Protein 6X1X (pdb70)

InterPro domains:
  IPR001478 PDZ domain [PF00595] (108-167)
  IPR001478 PDZ domain [PS50106] (99-166)
  IPR001478 PDZ domain [SM00228] (107-181)
  IPR017379 PDZ domain-containing protein GIPC1/2/3 [PTHR12259] (14-293)
  IPR036034 PDZ superfamily [G3DSA:2.30.42.10] (92-186)
  IPR036034 PDZ superfamily [SSF50156] (71-183)
  IPR055349 GIPC, GH2 [PF25082] (206-293)
  IPR055349 GIPC, GH2 [cd21180] (228-289)
  IPR056814 GIPC1-3, GH1 domain [PF25083] (25-91)

Secondary structure (DSSP, 8-state):
--EEEEEEE--SS---EEEE--SSS--EEEEE-SSSTTTT-TT--TT-EEEEETTEE-TT--HHHHHHHHHHSPTT-EEEEEEE---------

Radius of gyration: 12.9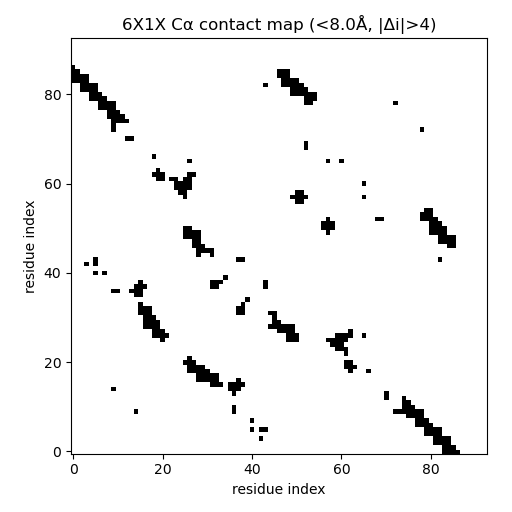3 Å; Cα contacts (8 Å, |Δi|>4): 213; chains: 1; bounding box: 28×26×44 Å

Structure (mmCIF, N/CA/C/O backbone):
data_6X1X
#
_entry.id   6X1X
#
_cell.length_a   29.709
_cell.length_b   35.301
_cell.length_c   82.773
_cell.angle_alpha   90.000
_cell.angle_beta   90.000
_cell.angle_gamma   90.000
#
_symmetry.space_group_name_H-M   'P 21 21 21'
#
loop_
_entity.id
_entity.type
_entity.pdbx_description
1 polymer 'mbGIPC protein'
2 non-polymer GLYCEROL
3 water water
#
loop_
_atom_site.group_PDB
_atom_site.id
_atom_site.type_symbol
_atom_site.label_atom_id
_atom_site.label_alt_id
_atom_site.label_comp_id
_atom_site.label_asym_id
_atom_site.label_entity_id
_atom_site.label_seq_id
_atom_site.pdbx_PDB_ins_code
_atom_site.Cartn_x
_atom_site.Cartn_y
_atom_site.Cartn_z
_atom_site.occupancy
_atom_site.B_iso_or_equiv
_atom_site.auth_seq_id
_atom_site.auth_comp_id
_atom_site.auth_asym_id
_atom_site.auth_atom_id
_atom_site.pdbx_PDB_model_num
ATOM 1 N N . GLY A 1 4 ? 12.495 -4.224 44.161 1.00 32.43 95 GLY A N 1
ATOM 2 C CA . GLY A 1 4 ? 11.709 -3.031 43.906 1.00 25.96 95 GLY A CA 1
ATOM 3 C C . GLY A 1 4 ? 10.379 -3.323 43.237 1.00 22.91 95 GLY A C 1
ATOM 4 O O . GLY A 1 4 ? 10.203 -4.378 42.629 1.00 25.87 95 GLY A O 1
ATOM 5 N N . THR A 1 5 ? 9.443 -2.381 43.348 1.00 22.06 96 THR A N 1
ATOM 6 C CA . THR A 1 5 ? 8.108 -2.556 42.786 1.00 26.49 96 THR A CA 1
ATOM 7 C C . THR A 1 5 ? 8.153 -2.423 41.269 1.00 19.48 96 THR A C 1
ATOM 8 O O . THR A 1 5 ? 8.580 -1.390 40.744 1.00 15.88 96 THR A O 1
ATOM 12 N N . GLU A 1 6 ? 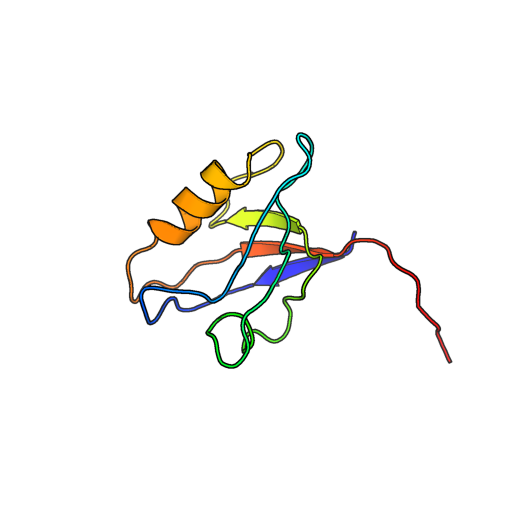7.675 -3.453 40.576 1.00 18.33 97 GLU A N 1
ATOM 13 C CA . GLU A 1 6 ? 7.716 -3.546 39.124 1.00 18.82 97 GLU A CA 1
ATOM 14 C C . GLU A 1 6 ? 6.390 -3.073 38.536 1.00 17.30 97 GLU A C 1
ATOM 15 O O . GLU A 1 6 ? 5.319 -3.402 39.056 1.00 24.44 97 GLU A O 1
ATOM 21 N N . LYS A 1 7 ? 6.467 -2.297 37.451 1.00 17.24 98 LYS A N 1
ATOM 22 C CA . LYS A 1 7 ? 5.314 -1.624 36.865 1.00 18.41 98 LYS A CA 1
ATOM 23 C C . LYS A 1 7 ? 5.354 -1.748 35.350 1.00 15.27 98 LYS A C 1
ATOM 24 O O . LYS A 1 7 ? 6.410 -1.571 34.736 1.00 14.81 98 LYS A O 1
ATOM 30 N N . THR A 1 8 ? 4.193 -2.004 34.751 1.00 18.16 99 THR A N 1
ATOM 31 C CA . THR A 1 8 ? 4.056 -2.058 33.301 1.00 19.25 99 THR A CA 1
ATOM 32 C C . THR A 1 8 ? 3.518 -0.725 32.801 1.00 15.46 99 THR A C 1
ATOM 33 O O . THR A 1 8 ? 2.455 -0.268 33.240 1.00 21.13 99 THR A O 1
ATOM 37 N N . VAL A 1 9 ? 4.241 -0.119 31.871 1.00 15.23 100 VAL A N 1
ATOM 38 C CA . VAL A 1 9 ? 3.893 1.168 31.290 1.00 15.34 100 VAL A CA 1
ATOM 39 C C . VAL A 1 9 ? 3.589 0.906 29.819 1.00 16.08 100 VAL A C 1
ATOM 40 O O . VAL A 1 9 ? 4.418 0.328 29.109 1.00 15.91 100 VAL A O 1
ATOM 44 N N . LYS A 1 10 ? 2.396 1.284 29.362 1.00 15.62 101 LYS A N 1
ATOM 45 C CA . LYS A 1 10 ? 2.012 1.127 27.962 1.00 12.27 101 LYS A CA 1
ATOM 46 C C . LYS A 1 10 ? 1.655 2.497 27.418 1.00 9.64 101 LYS A C 1
ATOM 47 O O . LYS A 1 10 ? 0.722 3.134 27.915 1.00 12.35 101 LYS A O 1
ATOM 53 N N . VAL A 1 11 ? 2.379 2.924 26.380 1.00 10.31 102 VAL A N 1
ATOM 54 C CA . VAL A 1 11 ? 2.487 4.324 25.983 1.00 13.10 102 VAL A CA 1
ATOM 55 C C . VAL A 1 11 ? 2.349 4.403 24.474 1.00 10.16 102 VAL A C 1
ATOM 56 O O . VAL A 1 11 ? 2.873 3.552 23.752 1.00 7.78 102 VAL A O 1
ATOM 60 N N . ILE A 1 12 ? 1.683 5.440 23.988 1.00 11.57 103 ILE A N 1
ATOM 61 C CA . ILE A 1 12 ? 1.665 5.741 22.561 1.00 10.11 103 ILE A CA 1
ATOM 62 C C . ILE A 1 12 ? 2.703 6.819 22.287 1.00 7.67 103 ILE A C 1
ATOM 63 O O . ILE A 1 12 ? 2.645 7.913 22.860 1.00 7.51 103 ILE A O 1
ATOM 68 N N . LYS A 1 13 ? 3.649 6.520 21.401 1.00 7.34 104 LYS A N 1
ATOM 69 C CA . LYS A 1 13 ? 4.682 7.490 21.045 1.00 6.05 104 LYS A CA 1
ATOM 70 C C . LYS A 1 13 ? 4.116 8.357 19.930 1.00 6.39 104 LYS A C 1
ATOM 71 O O . LYS A 1 13 ? 4.331 8.098 18.745 1.00 7.84 104 LYS A O 1
ATOM 77 N N . ASP A 1 14 ? 3.382 9.407 20.308 1.00 6.08 105 ASP A N 1
ATOM 78 C CA . ASP A 1 14 ? 2.628 10.183 19.326 1.00 7.47 105 ASP A CA 1
ATOM 79 C C . ASP A 1 14 ? 3.458 11.244 18.624 1.00 6.87 105 ASP A C 1
ATOM 80 O O . ASP A 1 14 ? 2.962 11.863 17.673 1.00 10.19 105 ASP A O 1
ATOM 85 N N . GLY A 1 15 ? 4.683 11.479 19.070 1.00 6.68 106 GLY A N 1
ATOM 86 C CA . GLY A 1 15 ? 5.578 12.429 18.457 1.00 6.49 106 GLY A CA 1
ATOM 87 C C . GLY A 1 15 ? 6.997 11.962 18.678 1.00 5.92 106 GLY A C 1
ATOM 88 O O . GLY A 1 15 ? 7.241 10.916 19.280 1.00 6.42 106 GLY A O 1
ATOM 89 N N . PRO A 1 16 ? 7.968 12.741 18.201 1.00 5.58 107 PRO A N 1
ATOM 90 C CA . PRO A 1 16 ? 9.359 12.270 18.187 1.00 5.78 107 PRO A CA 1
ATOM 91 C C . PRO A 1 16 ? 10.038 12.268 19.542 1.00 5.01 107 PRO A C 1
ATOM 92 O O . PRO A 1 16 ? 11.135 11.704 19.652 1.00 6.78 107 PRO A O 1
ATOM 96 N N . ALA A 1 17 ? 9.448 12.877 20.570 1.00 5.21 108 ALA A N 1
ATOM 97 C CA . ALA A 1 17 ? 10.105 13.036 21.862 1.00 4.50 108 ALA A CA 1
ATOM 98 C C . ALA A 1 17 ? 9.181 12.575 22.980 1.00 5.14 108 ALA A C 1
ATOM 99 O O . ALA A 1 17 ? 8.025 13.011 23.063 1.00 5.80 108 ALA A O 1
ATOM 101 N N . LEU A 1 18 ? 9.698 11.731 23.860 1.00 4.69 109 LEU A N 1
ATOM 102 C CA . LEU A 1 18 ? 8.907 11.223 24.972 1.00 5.17 109 LEU A CA 1
ATOM 103 C C . LEU A 1 18 ? 8.971 12.102 26.205 1.00 4.84 109 LEU A C 1
ATOM 104 O O . LEU A 1 18 ? 8.085 11.995 27.061 1.00 5.95 109 LEU A O 1
ATOM 109 N N . GLY A 1 19 ? 9.994 12.945 26.332 1.00 5.03 110 GLY A N 1
ATOM 110 C CA . GLY A 1 19 ? 10.187 13.750 27.523 1.00 6.33 110 GLY A CA 1
ATOM 111 C C . GLY A 1 19 ? 11.078 13.138 28.582 1.00 5.04 110 GLY A C 1
ATOM 112 O O . GLY A 1 19 ? 11.143 13.675 29.696 1.00 5.91 110 GLY A O 1
ATOM 113 N N . LEU A 1 20 ? 11.780 12.053 28.282 1.00 5.04 111 LEU A N 1
ATOM 114 C CA . LEU A 1 20 ? 12.618 11.386 29.268 1.00 5.26 111 LEU A CA 1
ATOM 115 C C . LEU A 1 20 ? 14.061 11.849 29.172 1.00 4.98 111 LEU A C 1
ATOM 116 O O . LEU A 1 20 ? 14.607 11.987 28.071 1.00 6.34 111 LEU A O 1
ATOM 121 N N . THR A 1 21 ? 14.694 12.017 30.325 1.00 4.54 112 THR A N 1
ATOM 122 C CA . THR A 1 21 ? 16.148 12.061 30.424 1.00 5.54 112 THR A CA 1
ATOM 123 C C . THR A 1 21 ? 16.577 10.821 31.188 1.00 5.51 112 THR A C 1
ATOM 124 O O . THR A 1 21 ? 16.117 10.599 32.314 1.00 6.12 112 THR A O 1
ATOM 128 N N . ILE A 1 22 ? 17.432 10.017 30.584 1.00 6.18 113 ILE A N 1
ATOM 129 C CA . ILE A 1 22 ? 17.861 8.789 31.229 1.00 6.21 113 ILE A CA 1
ATOM 130 C C . ILE A 1 22 ? 19.368 8.774 31.348 1.00 5.20 113 ILE A C 1
ATOM 131 O O . ILE A 1 22 ? 20.097 9.386 30.555 1.00 6.43 113 ILE A O 1
ATOM 136 N N A SER 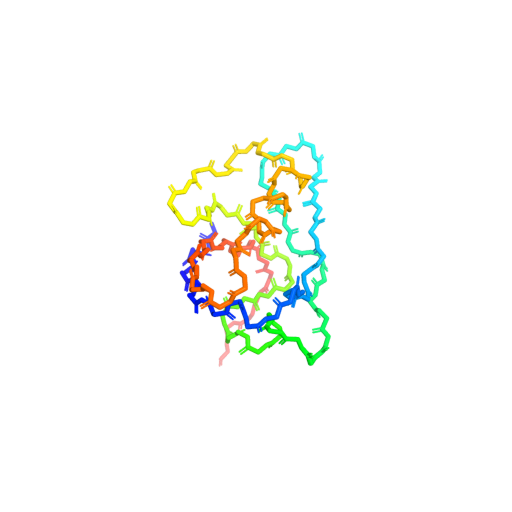A 1 23 ? 19.843 8.069 32.365 0.66 5.19 114 SER A N 1
ATOM 137 N N B SER A 1 23 ? 19.846 8.066 32.362 0.34 5.25 114 SER A N 1
ATOM 138 C CA A SER A 1 23 ? 21.266 7.925 32.596 0.66 6.35 114 SER A CA 1
ATOM 139 C CA B SER A 1 23 ? 21.270 7.933 32.606 0.34 6.26 114 SER A CA 1
ATOM 140 C C A SER A 1 23 ? 21.524 6.539 33.174 0.66 6.64 114 SER A C 1
ATOM 141 C C B SER A 1 23 ? 21.514 6.577 33.251 0.34 6.54 114 SER A C 1
ATOM 142 O O A SER A 1 23 ? 20.619 5.709 33.278 0.66 6.96 114 SER A O 1
ATOM 143 O O B SER A 1 23 ? 20.584 5.804 33.483 0.34 7.44 114 SER A O 1
ATOM 148 N N . ASP A 1 24 ? 22.784 6.278 33.514 1.00 7.48 115 ASP A N 1
ATOM 149 C CA . ASP A 1 24 ? 23.158 5.051 34.210 1.00 7.23 115 ASP A CA 1
ATOM 150 C C . ASP A 1 24 ? 24.425 5.337 35.001 1.00 9.97 115 ASP A C 1
ATOM 151 O O . ASP A 1 24 ? 25.131 6.309 34.724 1.00 10.91 115 ASP A O 1
ATOM 156 N N . ASN A 1 25 ? 24.698 4.509 36.009 1.00 9.12 116 ASN A N 1
ATOM 157 C CA . ASN A 1 25 ? 25.874 4.722 36.847 1.00 9.82 116 ASN A CA 1
ATOM 158 C C . ASN A 1 25 ? 27.015 3.767 36.522 1.00 13.64 116 ASN A C 1
ATOM 159 O O . ASN A 1 25 ? 27.983 3.694 37.285 1.00 15.94 116 ASN A O 1
ATOM 164 N N . GLY A 1 26 ? 26.926 3.043 35.406 1.00 13.80 117 GLY A N 1
ATOM 165 C CA . GLY A 1 26 ? 27.948 2.103 34.997 1.00 16.36 117 GLY A CA 1
ATOM 166 C C . GLY A 1 26 ? 27.645 0.653 35.311 1.00 16.88 117 GLY A C 1
ATOM 167 O O . GLY A 1 26 ? 28.417 -0.227 34.904 1.00 19.69 117 GLY A O 1
ATOM 168 N N . ALA A 1 27 ? 26.558 0.378 36.027 1.00 16.89 118 ALA A N 1
ATOM 169 C CA . ALA A 1 27 ? 26.152 -0.988 36.315 1.00 15.78 118 ALA A CA 1
ATOM 170 C C . ALA A 1 27 ? 24.650 -1.013 36.552 1.00 20.27 118 ALA A C 1
ATOM 171 O O . ALA A 1 27 ? 24.028 0.014 36.833 1.00 18.43 118 ALA A O 1
ATOM 173 N N . GLY A 1 28 ? 24.071 -2.205 36.439 1.00 15.93 119 GLY A N 1
ATOM 174 C CA . GLY A 1 28 ? 22.652 -2.367 36.682 1.00 14.90 119 GLY A CA 1
ATOM 175 C C . GLY A 1 28 ? 21.800 -1.871 35.534 1.00 12.97 119 GLY A C 1
ATOM 176 O O . GLY A 1 28 ? 22.100 -2.149 34.373 1.00 13.74 119 GLY A O 1
ATOM 177 N N . TYR A 1 29 ? 20.743 -1.128 35.840 1.00 11.59 120 TYR A N 1
ATOM 178 C CA . TYR A 1 29 ? 19.786 -0.671 34.846 1.00 11.25 120 TYR A CA 1
ATOM 179 C C . TYR A 1 29 ? 19.919 0.829 34.621 1.00 9.63 120 TYR A C 1
ATOM 180 O O . TYR A 1 29 ? 20.307 1.583 35.520 1.00 11.29 120 TYR A O 1
ATOM 189 N N . ALA A 1 30 ? 19.561 1.264 33.419 1.00 8.46 121 ALA A N 1
ATOM 190 C CA . ALA A 1 30 ? 19.409 2.690 33.186 1.00 8.79 121 ALA A CA 1
ATOM 191 C C . ALA A 1 30 ? 18.215 3.196 33.986 1.00 7.03 121 ALA A C 1
ATOM 192 O O . ALA A 1 30 ? 17.291 2.442 34.303 1.00 8.95 121 ALA A O 1
ATOM 194 N N . PHE A 1 31 ? 18.240 4.479 34.331 1.00 6.30 122 PHE A N 1
ATOM 195 C CA . PHE A 1 31 ? 17.181 5.035 35.159 1.00 7.05 122 PHE A CA 1
ATOM 196 C C . PHE A 1 31 ? 16.733 6.384 34.626 1.00 5.71 122 PHE A C 1
ATOM 197 O O . PHE A 1 31 ? 17.428 7.057 33.861 1.00 5.82 122 PHE A O 1
ATOM 205 N N . ILE A 1 32 ? 15.538 6.764 35.058 1.00 5.98 123 ILE A N 1
ATOM 206 C CA . ILE A 1 32 ? 14.907 8.000 34.625 1.00 6.09 123 ILE A CA 1
ATOM 207 C C . ILE A 1 32 ? 15.387 9.111 35.545 1.00 6.44 123 ILE A C 1
ATOM 208 O O . ILE A 1 32 ? 15.077 9.131 36.741 1.00 8.41 123 ILE A O 1
ATOM 213 N N . LYS A 1 33 ? 16.142 10.040 34.983 1.00 6.25 124 LYS A N 1
ATOM 214 C CA . LYS A 1 33 ? 16.692 11.155 35.731 1.00 7.89 124 LYS A CA 1
ATOM 215 C C . LYS A 1 33 ? 15.740 12.339 35.761 1.00 5.68 124 LYS A C 1
ATOM 216 O O . LYS A 1 33 ? 15.646 13.032 36.780 1.00 7.90 124 LYS A O 1
ATOM 222 N N . LYS A 1 34 ? 15.043 12.594 34.653 1.00 5.70 125 LYS A N 1
ATOM 223 C CA . LYS A 1 34 ? 14.092 13.693 34.569 1.00 5.93 125 LYS A CA 1
ATOM 224 C C . LYS A 1 34 ? 12.942 13.277 33.674 1.00 5.51 125 LYS A C 1
ATOM 225 O O . LYS A 1 34 ? 13.110 12.471 32.753 1.00 5.08 125 LYS A O 1
ATOM 231 N N . ILE A 1 35 ? 11.776 13.849 33.948 1.00 5.11 126 ILE A N 1
ATOM 232 C CA . ILE A 1 35 ? 10.608 13.728 33.090 1.00 5.41 126 ILE A CA 1
ATOM 233 C C . ILE A 1 35 ? 10.120 15.139 32.823 1.00 4.64 126 ILE A C 1
ATOM 234 O O . ILE A 1 35 ? 9.714 15.847 33.751 1.00 6.88 126 ILE A O 1
ATOM 239 N N . ARG A 1 36 ? 10.172 15.556 31.566 1.00 4.73 127 ARG A N 1
ATOM 240 C CA . ARG A 1 36 ? 9.875 16.936 31.223 1.00 5.29 127 ARG A CA 1
ATOM 241 C C . ARG A 1 36 ? 8.398 17.241 31.441 1.00 5.34 127 ARG A C 1
ATOM 242 O O . ARG A 1 36 ? 7.523 16.442 31.110 1.00 5.63 127 ARG A O 1
ATOM 250 N N A GLU A 1 37 ? 8.132 18.408 32.021 0.51 6.07 128 GLU A N 1
ATOM 251 N N B GLU A 1 37 ? 8.125 18.412 32.011 0.49 6.09 128 GLU A N 1
ATOM 252 C CA A GLU A 1 37 ? 6.764 18.879 32.188 0.51 6.58 128 GLU A CA 1
ATOM 253 C CA B GLU A 1 37 ? 6.747 18.851 32.190 0.49 6.60 128 GLU A CA 1
ATOM 254 C C A GLU A 1 37 ? 6.058 18.946 30.840 0.51 6.87 128 GLU A C 1
ATOM 255 C C B GLU A 1 37 ? 6.014 18.878 30.857 0.49 6.85 128 GLU A C 1
ATOM 256 O O A GLU A 1 37 ? 6.662 19.297 29.823 0.51 6.82 128 GLU A O 1
ATOM 257 O O B GLU A 1 37 ? 6.587 19.227 29.821 0.49 6.78 128 GLU A O 1
ATOM 268 N N A ASP A 1 38 ? 4.768 18.593 30.835 0.51 6.79 129 ASP A N 1
ATOM 269 N N B ASP A 1 38 ? 4.732 18.506 30.894 0.49 6.65 129 ASP A N 1
ATOM 270 C CA A ASP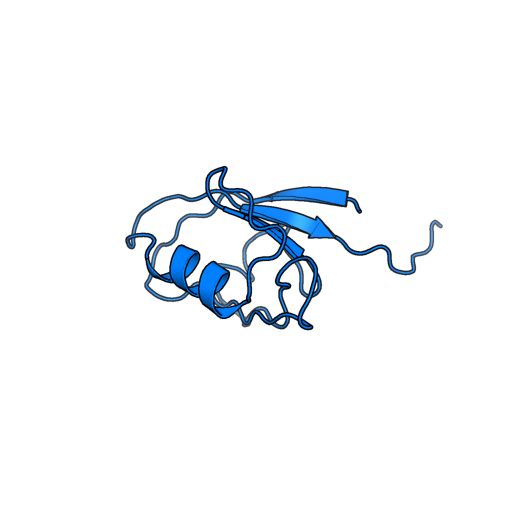 A 1 38 ? 3.937 18.647 29.628 0.51 7.29 129 ASP A CA 1
ATOM 271 C CA B ASP A 1 38 ? 3.856 18.562 29.723 0.49 7.30 129 ASP A CA 1
ATOM 272 C C A ASP A 1 38 ? 4.530 17.794 28.508 0.51 6.87 129 ASP A C 1
ATOM 273 C C B ASP A 1 38 ? 4.434 17.777 28.547 0.49 6.74 129 ASP A C 1
ATOM 274 O O A ASP A 1 38 ? 4.761 18.260 27.389 0.51 8.44 129 ASP A O 1
ATOM 275 O O B ASP A 1 38 ? 4.559 18.277 27.427 0.49 9.46 129 ASP A O 1
ATOM 284 N N . SER A 1 39 ? 4.799 16.529 28.823 1.00 6.85 130 SER A N 1
ATOM 285 C CA . SER A 1 39 ? 5.342 15.603 27.843 1.00 6.52 130 SER A CA 1
ATOM 286 C C . SER A 1 39 ? 4.524 14.324 27.856 1.00 5.21 130 SER A C 1
ATOM 287 O O . SER A 1 39 ? 3.688 14.099 28.737 1.00 5.94 130 SER A O 1
ATOM 290 N N . ILE A 1 40 ? 4.792 13.464 26.877 1.00 5.12 131 ILE A N 1
ATOM 291 C CA . ILE A 1 40 ? 4.143 12.159 26.861 1.00 5.72 131 ILE A CA 1
ATOM 292 C C . ILE A 1 40 ? 4.374 11.441 28.187 1.00 5.25 131 ILE A C 1
ATOM 293 O O . ILE A 1 40 ? 3.447 10.891 28.792 1.00 6.40 131 ILE A O 1
ATOM 298 N N A MET A 1 41 ? 5.614 11.460 28.674 0.48 5.23 132 MET A N 1
ATOM 299 N N B MET A 1 41 ? 5.612 11.449 28.678 0.52 5.20 132 MET A N 1
ATOM 300 C CA A MET A 1 41 ? 5.934 10.698 29.873 0.48 5.59 132 MET A CA 1
ATOM 301 C CA B MET A 1 41 ? 5.888 10.664 29.873 0.52 5.61 132 MET A CA 1
ATOM 302 C C A MET A 1 41 ? 5.446 11.364 31.146 0.48 5.16 132 MET A C 1
ATOM 303 C C B MET A 1 41 ? 5.454 11.359 31.157 0.52 5.18 132 MET A C 1
ATOM 304 O O A MET A 1 41 ? 5.115 10.665 32.108 0.48 5.84 132 MET A O 1
ATOM 305 O O B MET A 1 41 ? 5.157 10.675 32.141 0.52 5.90 132 MET A O 1
ATOM 314 N N . SER A 1 42 ? 5.377 12.692 31.185 1.00 4.95 133 SER A N 1
ATOM 315 C CA . SER A 1 42 ? 4.789 13.330 32.362 1.00 5.94 133 SER A CA 1
ATOM 316 C C . SER A 1 42 ? 3.322 12.950 32.515 1.00 4.69 133 SER A C 1
ATOM 317 O O . SER A 1 42 ? 2.791 12.946 33.634 1.00 6.37 133 SER A O 1
ATOM 320 N N . ARG A 1 43 ? 2.664 12.600 31.413 1.00 5.07 134 ARG A N 1
ATOM 321 C CA . ARG A 1 43 ? 1.255 12.228 31.433 1.00 6.21 134 ARG A CA 1
ATOM 322 C C . ARG A 1 43 ? 1.022 10.756 31.736 1.00 5.26 134 ARG A C 1
ATOM 323 O O . ARG A 1 43 ? -0.140 10.345 31.900 1.00 6.48 134 ARG A O 1
ATOM 331 N N . VAL A 1 44 ? 2.072 9.952 31.845 1.00 5.73 135 VAL A N 1
ATOM 332 C CA . VAL A 1 44 ? 1.908 8.540 32.174 1.00 6.90 135 VAL A CA 1
ATOM 333 C C . VAL A 1 44 ? 1.738 8.407 33.685 1.00 6.81 135 VAL A C 1
ATOM 334 O O . VAL A 1 44 ? 2.598 8.828 34.464 1.00 6.94 135 VAL A O 1
ATOM 338 N N . ALA A 1 45 ? 0.618 7.809 34.101 1.00 7.23 136 ALA A N 1
ATOM 339 C CA . ALA A 1 45 ? 0.227 7.846 35.508 1.00 7.85 136 ALA A CA 1
ATOM 340 C C . ALA A 1 45 ? 1.230 7.154 36.417 1.00 9.19 136 ALA A C 1
ATOM 341 O O . ALA A 1 45 ? 1.407 7.574 37.565 1.00 12.37 136 ALA A O 1
ATOM 343 N N . ASN A 1 46 ? 1.876 6.094 35.939 1.00 8.42 137 ASN A N 1
ATOM 344 C CA . ASN A 1 46 ? 2.633 5.193 36.802 1.00 9.78 137 ASN A CA 1
ATOM 345 C C . ASN A 1 46 ? 4.127 5.145 36.473 1.00 9.44 137 ASN A C 1
ATOM 346 O O . ASN A 1 46 ? 4.762 4.101 36.640 1.00 11.20 137 ASN A O 1
ATOM 351 N N . VAL A 1 47 ? 4.711 6.252 36.023 1.00 7.16 138 VAL A N 1
ATOM 352 C CA . VAL A 1 47 ? 6.152 6.353 35.817 1.00 8.12 138 VAL A CA 1
ATOM 353 C C . VAL A 1 47 ? 6.641 7.595 36.542 1.00 6.75 138 VAL A C 1
ATOM 354 O O . VAL A 1 47 ? 5.967 8.630 36.529 1.00 7.24 138 VAL A O 1
ATOM 358 N N . ALA A 1 48 ? 7.806 7.496 37.175 1.00 6.96 139 ALA A N 1
ATOM 359 C CA . ALA A 1 48 ? 8.314 8.597 37.976 1.00 7.42 139 ALA A CA 1
ATOM 360 C C . ALA A 1 48 ? 9.824 8.704 37.843 1.00 7.11 139 ALA A C 1
ATOM 361 O O . ALA A 1 48 ? 10.518 7.723 37.564 1.00 6.96 139 ALA A O 1
ATOM 363 N N . VAL A 1 49 ? 10.325 9.920 38.075 1.00 7.63 140 VAL A N 1
ATOM 364 C CA . VAL A 1 49 ? 11.760 10.124 38.208 1.00 7.87 140 VAL A CA 1
ATOM 365 C C . VAL A 1 49 ? 12.298 9.149 39.238 1.00 6.83 140 VAL A C 1
ATOM 366 O O . VAL A 1 49 ? 11.689 8.929 40.292 1.00 7.60 140 VAL A O 1
ATOM 370 N N . GLY A 1 50 ? 13.433 8.538 38.921 1.00 7.08 141 GLY A N 1
ATOM 371 C CA . GLY A 1 50 ? 14.060 7.557 39.771 1.00 9.88 141 GLY A CA 1
ATOM 372 C C . GLY A 1 50 ? 13.802 6.123 39.361 1.00 9.67 141 GLY A C 1
ATOM 373 O O . GLY A 1 50 ? 14.570 5.234 39.746 1.00 11.40 141 GLY A O 1
ATOM 374 N N . ASP A 1 51 ? 12.745 5.871 38.591 1.00 8.00 142 ASP A N 1
ATOM 375 C CA . ASP A 1 51 ? 12.441 4.509 38.181 1.00 6.95 142 ASP A CA 1
ATOM 376 C C . ASP A 1 51 ? 13.547 3.977 37.281 1.00 7.87 142 ASP A C 1
ATOM 377 O O . ASP A 1 51 ? 14.121 4.709 36.464 1.00 9.19 142 ASP A O 1
ATOM 382 N N . HIS A 1 52 ? 13.850 2.702 37.436 1.00 7.26 143 HIS A N 1
ATOM 383 C CA . HIS A 1 52 ? 14.768 2.023 36.538 1.00 7.40 143 HIS A CA 1
ATOM 384 C C . HIS A 1 52 ? 13.989 1.397 35.386 1.00 7.02 143 HIS A C 1
ATOM 385 O O . HIS A 1 52 ? 12.845 0.958 35.551 1.00 7.84 143 HIS A O 1
ATOM 392 N N . ILE A 1 53 ? 14.609 1.370 34.210 1.00 6.68 144 ILE A N 1
ATOM 393 C CA . ILE A 1 53 ? 13.990 0.796 33.021 1.00 6.42 144 ILE A CA 1
ATOM 394 C C . ILE A 1 53 ? 14.510 -0.627 32.880 1.00 6.32 144 ILE A C 1
ATOM 395 O O . ILE A 1 53 ? 15.667 -0.847 32.507 1.00 7.99 144 ILE A O 1
ATOM 400 N N . ALA A 1 54 ? 13.656 -1.602 33.166 1.00 6.07 145 ALA A N 1
ATOM 401 C CA . ALA A 1 54 ? 14.071 -2.998 33.162 1.00 6.49 145 ALA A CA 1
ATOM 402 C C . ALA A 1 54 ? 13.916 -3.652 31.798 1.00 5.81 145 ALA A C 1
ATOM 403 O O . ALA A 1 54 ? 14.749 -4.486 31.420 1.00 6.47 145 ALA A O 1
ATOM 405 N N . LYS A 1 55 ? 12.858 -3.304 31.070 1.00 5.56 146 LYS A N 1
ATOM 406 C CA . LYS A 1 55 ? 12.576 -3.896 29.769 1.00 5.11 146 LYS A CA 1
ATOM 407 C C . LYS A 1 55 ? 11.853 -2.880 28.902 1.00 5.25 146 LYS A C 1
ATOM 408 O O . LYS A 1 55 ? 11.118 -2.027 29.401 1.00 6.01 146 LYS A O 1
ATOM 414 N N . ILE A 1 56 ? 12.043 -3.006 27.592 1.00 4.56 147 ILE A N 1
ATOM 415 C CA . ILE A 1 56 ? 11.224 -2.323 26.601 1.00 5.02 147 ILE A CA 1
ATOM 416 C C . ILE A 1 56 ? 10.761 -3.375 25.613 1.00 4.75 147 ILE A C 1
ATOM 417 O O . ILE A 1 56 ? 11.588 -4.119 25.075 1.00 5.05 147 ILE A O 1
ATOM 422 N N . ASN A 1 57 ? 9.448 -3.466 25.407 1.00 5.54 148 ASN A N 1
ATOM 423 C CA . ASN A 1 57 ? 8.876 -4.418 24.454 1.00 6.51 148 ASN A CA 1
ATOM 424 C C . ASN A 1 57 ? 9.428 -5.828 24.663 1.00 6.79 148 ASN A C 1
ATOM 425 O O . ASN A 1 57 ? 9.749 -6.544 23.709 1.00 8.27 148 ASN A O 1
ATOM 430 N N . GLY A 1 58 ? 9.551 -6.224 25.928 1.00 6.63 149 GLY A N 1
ATOM 431 C CA . GLY A 1 58 ? 9.991 -7.558 26.282 1.00 8.07 149 GLY A CA 1
ATOM 432 C C . GLY A 1 58 ? 11.486 -7.788 26.271 1.00 7.15 149 GLY A C 1
ATOM 433 O O . GLY A 1 58 ? 11.929 -8.876 26.665 1.00 7.85 149 GLY A O 1
ATOM 434 N N . THR A 1 59 ? 12.280 -6.823 25.818 1.00 6.08 150 THR A N 1
ATOM 435 C CA . THR A 1 59 ? 13.728 -6.973 25.780 1.00 6.50 150 THR A CA 1
ATOM 436 C C . THR A 1 59 ? 14.323 -6.717 27.156 1.00 5.30 150 THR A C 1
ATOM 437 O O . THR A 1 59 ? 14.055 -5.680 27.764 1.00 6.31 150 THR A O 1
ATOM 441 N N . ASP A 1 60 ? 15.155 -7.640 27.632 1.00 6.52 151 ASP A N 1
ATOM 442 C CA . ASP A 1 60 ? 15.830 -7.487 28.919 1.00 5.79 151 ASP A CA 1
ATOM 443 C C . ASP A 1 60 ? 16.911 -6.418 28.800 1.00 6.50 151 ASP A C 1
ATOM 444 O O . ASP A 1 60 ? 17.835 -6.547 27.993 1.00 7.42 151 ASP A O 1
ATOM 449 N N . LEU A 1 61 ? 16.810 -5.361 29.600 1.00 5.69 152 LEU A N 1
ATOM 450 C CA . LEU A 1 61 ? 17.769 -4.265 29.544 1.00 5.60 152 LEU A CA 1
ATOM 451 C C . LEU A 1 61 ? 18.698 -4.241 30.751 1.00 6.62 152 LEU A C 1
ATOM 452 O O . LEU A 1 61 ? 19.371 -3.232 30.996 1.00 6.16 152 LEU A O 1
ATOM 457 N N . ASN A 1 62 ? 18.764 -5.342 31.495 1.00 7.23 153 ASN A N 1
ATOM 458 C CA . ASN A 1 62 ? 19.746 -5.449 32.565 1.00 7.96 153 ASN A CA 1
ATOM 459 C C . ASN A 1 62 ? 21.157 -5.291 32.011 1.00 8.06 153 ASN A C 1
ATOM 460 O O . ASN A 1 62 ? 21.525 -5.921 31.018 1.00 9.52 153 ASN A O 1
ATOM 465 N N . GLY A 1 63 ? 21.950 -4.437 32.656 1.00 7.96 154 GLY A N 1
ATOM 466 C CA . GLY A 1 63 ? 23.308 -4.190 32.232 1.00 10.54 154 GLY A CA 1
ATOM 467 C C . GLY A 1 63 ? 23.458 -3.208 31.094 1.00 9.22 154 GLY A C 1
ATOM 468 O O . GLY A 1 63 ? 24.591 -2.845 30.757 1.00 13.00 154 GLY A O 1
ATOM 469 N N . CYS A 1 64 ? 22.366 -2.755 30.487 1.00 7.66 155 CYS A N 1
ATOM 470 C CA . CYS A 1 64 ? 22.469 -1.892 29.322 1.00 7.71 155 CYS A CA 1
ATOM 471 C C . CYS A 1 64 ? 22.750 -0.449 29.720 1.00 7.38 155 CYS A C 1
ATOM 472 O O . CYS A 1 64 ? 22.170 0.078 30.673 1.00 9.86 155 CYS A O 1
ATOM 475 N N . ARG A 1 65 ? 23.623 0.198 28.958 1.00 7.19 156 ARG A N 1
ATOM 476 C CA A ARG A 1 65 ? 23.950 1.592 29.205 0.50 7.08 156 ARG A CA 1
ATOM 477 C CA B ARG A 1 65 ? 23.952 1.592 29.202 0.50 7.09 156 ARG A CA 1
ATOM 478 C C . ARG A 1 65 ? 22.807 2.490 28.748 1.00 6.09 156 ARG A C 1
ATOM 479 O O . ARG A 1 65 ? 21.972 2.111 27.915 1.00 7.00 156 ARG A O 1
ATOM 494 N N . HIS A 1 66 ? 22.787 3.712 29.287 1.00 5.44 157 HIS A N 1
ATOM 495 C CA . HIS A 1 66 ? 21.714 4.624 28.924 1.00 6.40 157 HIS A CA 1
ATOM 496 C C . HIS A 1 66 ? 21.678 4.895 27.430 1.00 6.28 157 HIS A C 1
ATOM 497 O O . HIS A 1 66 ? 20.596 5.107 26.878 1.00 7.14 157 HIS A O 1
ATOM 504 N N . PHE A 1 67 ? 22.826 4.886 26.748 1.00 6.51 158 PHE A N 1
ATOM 505 C CA . PHE A 1 67 ? 22.761 5.144 25.314 1.00 7.20 158 PHE A CA 1
ATOM 506 C C . PHE A 1 67 ? 22.098 3.998 24.559 1.00 6.05 158 PHE A C 1
ATOM 507 O O . PHE A 1 67 ? 21.490 4.228 23.512 1.00 6.17 158 PHE A O 1
ATOM 515 N N . GLU A 1 68 ? 22.191 2.766 25.081 1.00 6.28 159 GLU A N 1
ATOM 516 C CA . GLU A 1 68 ? 21.535 1.623 24.439 1.00 6.13 159 GLU A CA 1
ATOM 517 C C . GLU A 1 68 ? 20.031 1.655 24.664 1.00 5.64 159 GLU A C 1
ATOM 518 O O . GLU A 1 68 ? 19.248 1.390 23.741 1.00 5.99 159 GLU A O 1
ATOM 524 N N . VAL A 1 69 ? 19.614 1.955 25.894 1.00 5.48 160 VAL A N 1
ATOM 525 C CA . VAL A 1 69 ? 18.197 2.087 26.207 1.00 5.51 160 VAL A CA 1
ATOM 526 C C . VAL A 1 69 ? 17.599 3.258 25.438 1.00 5.46 160 VAL A C 1
ATOM 527 O O . VAL A 1 69 ? 16.497 3.165 24.877 1.00 5.53 160 VAL A O 1
ATOM 531 N N . ALA A 1 70 ? 18.337 4.369 25.373 1.00 5.59 161 ALA A N 1
ATOM 532 C CA . ALA A 1 70 ? 17.858 5.536 24.645 1.00 6.10 161 ALA A CA 1
ATOM 533 C C . ALA A 1 70 ? 17.671 5.219 23.176 1.00 5.47 161 ALA A C 1
ATOM 534 O O . ALA A 1 70 ? 16.6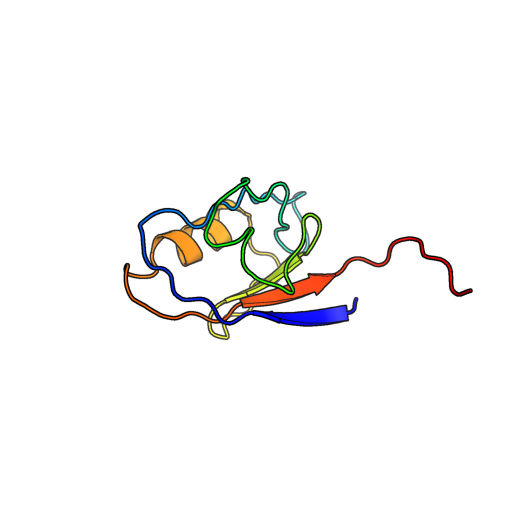75 5.624 22.571 1.00 5.72 161 ALA A O 1
ATOM 536 N N . ARG A 1 71 ? 18.635 4.518 22.580 1.00 5.79 162 ARG A N 1
ATOM 537 C CA . ARG A 1 71 ? 18.505 4.119 21.184 1.00 5.62 162 ARG A CA 1
ATOM 538 C C . ARG A 1 71 ? 17.229 3.321 20.950 1.00 4.97 162 ARG A C 1
ATOM 539 O O . ARG A 1 71 ? 16.517 3.545 19.962 1.00 5.44 162 ARG A O 1
ATOM 547 N N . MET A 1 72 ? 16.914 2.400 21.859 1.00 5.37 163 MET A N 1
ATOM 548 C CA . MET A 1 72 ? 15.728 1.573 21.688 1.00 5.14 163 MET A CA 1
ATOM 549 C C . MET A 1 72 ? 14.453 2.408 21.723 1.00 5.33 163 MET A C 1
ATOM 550 O O . MET A 1 72 ? 13.528 2.176 20.937 1.00 6.03 163 MET A O 1
ATOM 555 N N . LEU A 1 73 ? 14.381 3.386 22.630 1.00 4.43 164 LEU A N 1
ATOM 556 C CA . LEU A 1 73 ? 13.214 4.263 22.690 1.00 4.91 164 LEU A CA 1
ATOM 557 C C . LEU A 1 73 ? 13.153 5.185 21.480 1.00 4.34 164 LEU A C 1
ATOM 558 O O . LEU A 1 73 ? 12.072 5.439 20.934 1.00 4.98 164 LEU A O 1
ATOM 563 N N . LYS A 1 74 ? 14.309 5.697 21.055 1.00 4.49 165 LYS A N 1
ATOM 564 C CA . LYS A 1 74 ? 14.369 6.618 19.930 1.00 5.16 165 LYS A CA 1
ATOM 565 C C . LYS A 1 74 ? 13.910 5.947 18.644 1.00 3.91 165 LYS A C 1
ATOM 566 O O . LYS A 1 74 ? 13.243 6.573 17.813 1.00 5.39 165 LYS A O 1
ATOM 572 N N . GLU A 1 75 ? 14.264 4.671 18.466 1.00 4.93 166 GLU A N 1
ATOM 573 C CA . GLU A 1 75 ? 13.962 3.967 17.227 1.00 5.78 166 GLU A CA 1
ATOM 574 C C . GLU A 1 75 ? 12.487 3.637 17.064 1.00 5.26 166 GLU A C 1
ATOM 575 O O .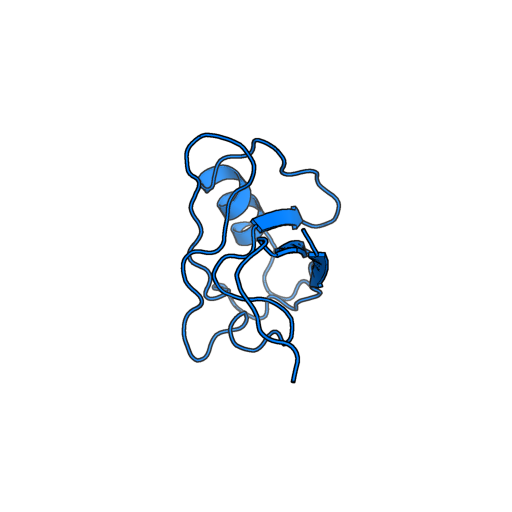 GLU A 1 75 ? 12.041 3.418 15.934 1.00 6.77 166 GLU A O 1
ATOM 581 N N . ILE A 1 76 ? 11.718 3.597 18.148 1.00 5.27 167 ILE A N 1
ATOM 582 C CA . ILE A 1 76 ? 10.291 3.282 18.060 1.00 5.52 167 ILE A CA 1
ATOM 583 C C . ILE A 1 76 ? 9.624 4.237 17.080 1.00 5.70 167 ILE A C 1
ATOM 584 O O . ILE A 1 76 ? 9.741 5.459 17.237 1.00 5.59 167 ILE A O 1
ATOM 589 N N . PRO A 1 77 ? 8.935 3.742 16.054 1.00 6.54 168 PRO A N 1
ATOM 590 C CA . PRO A 1 77 ? 8.323 4.655 15.085 1.00 6.62 168 PRO A CA 1
ATOM 591 C C . PRO A 1 77 ? 7.219 5.487 15.717 1.00 7.48 168 PRO A C 1
ATOM 592 O O . PRO A 1 77 ? 6.465 5.019 16.573 1.00 7.24 168 PRO A O 1
ATOM 596 N N . ILE A 1 78 ? 7.133 6.743 15.281 1.00 6.36 169 ILE A N 1
ATOM 597 C CA . ILE A 1 78 ? 6.060 7.611 15.733 1.00 7.13 169 ILE A CA 1
ATOM 598 C C . ILE A 1 78 ? 4.724 6.990 15.355 1.00 7.32 169 ILE A C 1
ATOM 599 O O . ILE A 1 78 ? 4.542 6.473 14.242 1.00 8.43 169 ILE A O 1
ATOM 604 N N . GLY A 1 79 ? 3.787 7.020 16.299 1.00 6.99 170 GLY A N 1
ATOM 605 C CA . GLY A 1 79 ? 2.490 6.407 16.138 1.00 8.86 170 GLY A CA 1
ATOM 606 C C . GLY A 1 79 ? 2.389 5.024 16.734 1.00 9.84 170 GLY A C 1
ATOM 607 O O . GLY A 1 79 ? 1.275 4.495 16.855 1.00 12.80 170 GLY A O 1
ATOM 608 N N . SER A 1 80 ? 3.510 4.434 17.122 1.00 8.57 171 SER A N 1
ATOM 609 C CA . SER A 1 80 ? 3.514 3.096 17.685 1.00 9.20 171 SER A CA 1
ATOM 610 C C . SER A 1 80 ? 3.226 3.132 19.173 1.00 8.10 171 SER A C 1
ATOM 611 O O . SER A 1 80 ? 3.656 4.041 19.885 1.00 8.65 171 SER A O 1
ATOM 614 N N . GLU A 1 81 ? 2.517 2.120 19.639 1.00 8.08 172 GLU A N 1
ATOM 615 C CA A GLU A 1 81 ? 2.471 1.834 21.062 0.50 9.03 172 GLU A CA 1
ATOM 616 C CA B GLU A 1 81 ? 2.458 1.816 21.056 0.50 9.08 172 GLU A CA 1
ATOM 617 C C . GLU A 1 81 ? 3.720 1.055 21.446 1.00 8.47 172 GLU A C 1
ATOM 618 O O . GLU A 1 81 ? 4.314 0.346 20.627 1.00 11.70 172 GLU A O 1
ATOM 629 N N . PHE A 1 82 ? 4.142 1.212 22.696 1.00 7.28 173 PHE A N 1
ATOM 630 C CA . PHE A 1 82 ? 5.228 0.402 23.223 1.00 7.02 173 PHE A CA 1
ATOM 631 C C . PHE A 1 82 ? 4.957 0.127 24.688 1.00 6.10 173 PHE A C 1
ATOM 632 O O . PHE A 1 82 ? 4.174 0.826 25.340 1.00 7.50 173 PHE A O 1
ATOM 640 N N A THR A 1 83 ? 5.618 -0.905 25.202 0.50 6.76 174 THR A N 1
ATOM 641 N N B THR A 1 83 ? 5.620 -0.905 25.200 0.50 6.76 174 THR A N 1
ATOM 642 C CA A THR A 1 83 ? 5.537 -1.263 26.608 0.50 8.31 174 THR A CA 1
ATOM 643 C CA B THR A 1 83 ? 5.553 -1.228 26.613 0.50 8.31 174 THR A CA 1
ATOM 644 C C A THR A 1 83 ? 6.917 -1.148 27.240 0.50 7.44 174 THR A C 1
ATOM 645 C C B THR A 1 83 ? 6.933 -1.088 27.226 0.50 7.44 174 THR A C 1
ATOM 646 O O A THR A 1 83 ? 7.936 -1.426 26.605 0.50 8.85 174 THR A O 1
ATOM 647 O O B THR A 1 83 ? 7.956 -1.320 26.575 0.50 8.51 174 THR A O 1
ATOM 654 N N . MET A 1 84 ? 6.945 -0.707 28.493 1.00 7.98 175 MET A N 1
ATOM 655 C CA . MET A 1 84 ? 8.184 -0.529 29.224 1.00 9.51 175 MET A CA 1
ATOM 656 C C . MET A 1 84 ? 7.935 -1.024 30.635 1.00 11.35 175 MET A C 1
ATOM 657 O O . MET A 1 84 ? 6.916 -0.677 31.242 1.00 13.50 175 MET A O 1
ATOM 662 N N . ILE A 1 85 ? 8.820 -1.873 31.134 1.00 9.55 176 ILE A N 1
ATOM 663 C CA . ILE A 1 85 ? 8.750 -2.337 32.510 1.00 10.23 176 ILE A CA 1
ATOM 664 C C . ILE A 1 85 ? 9.684 -1.462 33.321 1.00 7.81 176 ILE A C 1
ATOM 665 O O . ILE A 1 85 ? 10.888 -1.393 33.037 1.00 8.13 176 ILE A O 1
ATOM 670 N N . CYS A 1 86 ? 9.124 -0.772 34.306 1.00 8.72 177 CYS A N 1
ATOM 671 C CA . CYS A 1 86 ? 9.872 0.109 35.182 1.00 10.52 177 CYS A CA 1
ATOM 672 C C . CYS A 1 86 ? 9.866 -0.475 36.586 1.00 10.12 177 CYS A C 1
ATOM 673 O O . CYS A 1 86 ? 8.902 -1.126 37.001 1.00 15.19 177 CYS A O 1
ATOM 676 N N . VAL A 1 87 ? 10.962 -0.266 37.308 1.00 9.03 178 VAL A N 1
ATOM 677 C CA . VAL A 1 87 ? 11.109 -0.767 38.669 1.00 9.24 178 VAL A CA 1
ATOM 678 C C . VAL A 1 87 ? 11.399 0.413 39.579 1.00 8.02 178 VAL A C 1
ATOM 679 O O . VAL A 1 87 ? 12.337 1.179 39.335 1.00 8.83 178 VAL A O 1
ATOM 683 N N . GLU A 1 88 ? 10.595 0.563 40.607 1.00 8.17 179 GLU A N 1
ATOM 684 C CA . GLU A 1 88 ? 10.783 1.664 41.535 1.00 10.99 179 GLU A CA 1
ATOM 685 C C . GLU A 1 88 ? 11.895 1.326 42.521 1.00 8.79 179 GLU A C 1
ATOM 686 O O . GLU A 1 88 ? 11.971 0.196 43.011 1.00 11.70 179 GLU A O 1
ATOM 692 N N . PRO A 1 89 ? 12.768 2.274 42.843 1.00 12.02 180 PRO A N 1
ATOM 693 C CA . PRO A 1 89 ? 13.741 2.032 43.911 1.00 11.84 180 PRO A CA 1
ATOM 694 C C . PRO A 1 89 ? 13.051 2.041 45.267 1.00 9.20 180 PRO A C 1
ATOM 695 O O . PRO A 1 89 ? 11.945 2.559 45.434 1.00 11.61 180 PRO A O 1
ATOM 699 N N . LYS A 1 90 ? 13.712 1.436 46.247 1.00 8.67 181 LYS A N 1
ATOM 700 C CA . LYS A 1 90 ? 13.181 1.375 47.605 1.00 8.53 181 LYS A CA 1
ATOM 701 C C . LYS A 1 90 ? 13.596 2.646 48.325 1.00 6.66 181 LYS A C 1
ATOM 702 O O . LYS A 1 90 ? 14.770 2.817 48.675 1.00 7.98 181 LYS A O 1
ATOM 708 N N . LYS A 1 91 ? 12.647 3.549 48.519 1.00 7.18 182 LYS A N 1
ATOM 709 C CA . LYS A 1 91 ? 12.889 4.822 49.175 1.00 6.47 182 LYS A CA 1
ATOM 710 C C . LYS A 1 91 ? 11.972 4.956 50.385 1.00 6.33 182 LYS A C 1
ATOM 711 O O . LYS A 1 91 ? 11.043 4.164 50.587 1.00 7.96 182 LYS A O 1
ATOM 717 N N . SER A 1 92 ? 12.248 5.951 51.220 1.00 6.54 183 SER A N 1
ATOM 718 C CA . SER A 1 92 ? 11.495 6.098 52.456 1.00 5.78 183 SER A CA 1
ATOM 719 C C . SER A 1 92 ? 10.034 6.443 52.184 1.00 6.06 183 SER A C 1
ATOM 720 O O . SER A 1 92 ? 9.674 7.021 51.150 1.00 6.43 183 SER A O 1
ATOM 723 N N . PHE A 1 93 ? 9.193 6.088 53.146 1.00 5.30 184 PHE A N 1
ATOM 724 C CA . PHE A 1 93 ? 7.770 6.383 53.075 1.00 5.09 184 PHE A CA 1
ATOM 725 C C . PHE A 1 93 ? 7.244 6.368 54.496 1.00 5.77 184 PHE A C 1
ATOM 726 O O . PHE A 1 93 ? 7.920 5.917 55.422 1.00 7.13 184 PHE A O 1
ATOM 734 N N . ASP A 1 94 ? 6.016 6.839 54.656 1.00 5.36 185 ASP A N 1
ATOM 735 C CA . ASP A 1 94 ? 5.305 6.732 55.918 1.00 5.02 185 ASP A CA 1
ATOM 736 C C . ASP A 1 94 ? 3.914 6.176 55.677 1.00 5.72 185 ASP A C 1
ATOM 737 O O . ASP A 1 94 ? 3.215 6.606 54.755 1.00 6.43 185 ASP A O 1
ATOM 742 N N . GLU A 1 95 ? 3.512 5.230 56.516 1.00 4.82 186 GLU A N 1
ATOM 743 C CA . GLU A 1 95 ? 2.133 4.760 56.582 1.00 5.14 186 GLU A CA 1
ATOM 744 C C . GLU A 1 95 ? 1.460 5.433 57.767 1.00 5.14 186 GLU A C 1
ATOM 745 O O . GLU A 1 95 ? 1.980 5.386 58.888 1.00 6.86 186 GLU A O 1
ATOM 751 N N . ILE A 1 96 ? 0.335 6.099 57.512 1.00 4.78 187 ILE A N 1
ATOM 752 C CA . ILE A 1 96 ? -0.415 6.766 58.578 1.00 5.13 187 ILE A CA 1
ATOM 753 C C . ILE A 1 96 ? -1.903 6.579 58.360 1.00 5.08 187 ILE A C 1
ATOM 754 O O . ILE A 1 96 ? -2.677 7.004 59.231 1.00 5.91 187 ILE A O 1
#

Organism: Monosiga brevicollis (NCBI:txid81824)

Nearest PDB structures (foldseek):
  6x1x-assembly1_A  TM=1.011E+00  e=4.400E-18  Monosiga brevicollis
  6x20-assembly1_A  TM=1.009E+00  e=3.713E-17  Monosiga brevicollis
  6x22-assembly1_A  TM=1.007E+00  e=3.108E-17  Monosiga brevicollis
  5v6b-assembly1_B  TM=9.718E-01  e=1.804E-11  Mus musculus
  3gge-assembly1_A  TM=9.413E-01  e=7.477E-11  Homo sapiens

Foldseek 3Di:
DDKDKFKFAQQDQDQQFDWFDDQFFFIFTQGGHPPGRVVPGPPDDHQWGWQDKQPHGRGGPGPVVVVVVVNPPDNGDMIMTMIHHDDDDDDDD

Solvent-accessible surface area: 6169 Å² total; per-residue (Å²): 74,87,127,28,86,1,153,8,96,5,98,13,115,73,15,15,37,56,22,29,21,129,61,76,36,77,0,49,1,106,124,34,173,155,116,11,19,0,50,154,26,111,62,15,50,91,23,4,55,0,12,84,0,90,62,58,92,4,87,55,29,108,60,117,80,0,32,155,65,10,160,109,17,93,104,54,36,107,4,38,0,29,0,36,64,48,182,156,119,159,122,153,214

B-factor: mean 12.29, std 7.9, range [3.91, 45.64]

Sequence (93 aa):
GTEKTVKVIKDGPALGLTISSDNGAGYAFIKKIREEDDSIMMSRVANVAVGDHIAKINGTDLNGCRRHFEVARMLKEIPIGSEEFTTMICVEPKKSFDEI

=== Feature glossary ===
The record interleaves many kinds of information about one protein. Here is each kind framed as the question it answers.

Q: What does the local fold look like, residue by residue?
A: The Foldseek 3Di string encodes local tertiary geometry as a 20-letter alphabet — one character per residue — derived from the relative positions of nearby Cα atoms. Unlike the amino-acid sequence, 3Di is a direct function of the 3D structure, so two proteins with the same fold have similar 3Di strings even at low sequence identity.

Q: Which residues are in helices, strands, or loops?
A: The SS8 string is DSSP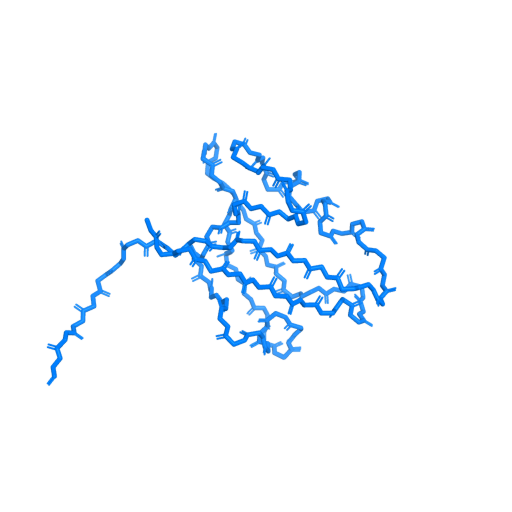's per-residue secondary-structure call. α-helix (H) means an i→i+4 H-bond ladder; β-strand (E) means the residue participates in a β-sheet; 3₁₀ (G) and π (I) are tighter and wider helices; T/S are turns/bends; '-' is loop.

Q: How big and how compact is the whole molecule?
A: Radius of gyration (Rg) is the root-mean-square distance of Cα atoms from their centroid — a single number for overall size and compactness. A globular domain of N residues has Rg ≈ 2.2·N^0.38 Å; an extended or disordered chain has 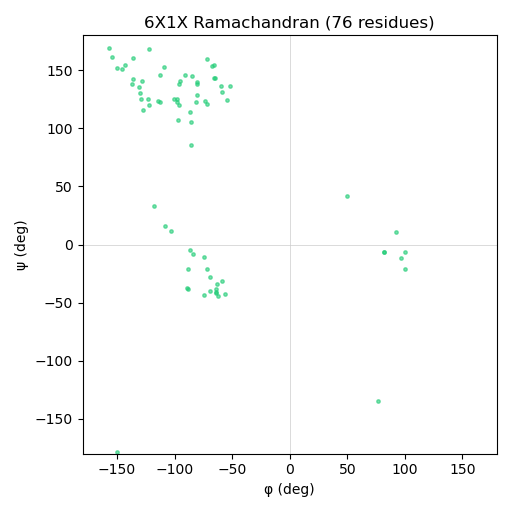a much larger Rg. The Cα contact count is the number of residue pairs whose Cα atoms are within 8 Å and are more than four positions apart in sequence — a standard proxy for tertiary packing density. The bounding box is the smallest axis-aligned box enclosing all Cα atoms.

Q: Where is each backbone atom in 3D?
A: Structure coordinates are given as an mmCIF _atom_site loop: one row per atom with element, residue name, chain id, sequence number, and x/y/z position in Å. Only the four main-chain atoms per residue are included here; side chains are omitted to keep the record compact.

Q: What is the amino-acid chain?
A: Primary structure: the covalent order of the twenty standard amino acids along the backbone. Two proteins with the same sequence will (almost always) fold to the same structure; two with 30% identity often share a fold but not the details.

Q: What if only a Cα trace is available?
A: Three-state secondary structure (P-SEA) collapses the eight DSSP classes into helix (a), strand (b), and coil (c). P-SEA assigns these from Cα geometry alone — distances and angles — without requiring backbone oxygens, so it works on any Cα trace.

Q: What family and function is it annotated with?
A: Database cross-references. InterPro integrates a dozen domain/family signature databases into unified entries with residue-range hits. GO terms attach function/process/location labels with evidence codes. CATH codes position the fold in a four-level structural taxonomy. Organism is the NCBI-taxonomy species name.

Q: How confident is the AlphaFold model at each residue?
A: pLDDT is the predicted lDDT-Cα score: AlphaFold's confidence that the local environment of each residue (all inter-atomic distances within 15 Å) is correctly placed. It is a per-residue number between 0 and 100, with higher meaning more reliable.

Q: How mobile is each atom in the crystal?
A: B-factor (Debye–Waller factor) reflects atomic displacement in the crystal lattice. It is an experimental observable (units Å²), not a prediction; low values mean the atom is pinned down, high values mean it moves or is heterogeneous across the crystal.

Q: Which residues are buried vs exposed?
A: SASA measures how much of the protein is reachable by solvent. It is computed by rolling a water-sized probe over the atomic surface and summing the exposed area (Å²). Per-residue SASA distinguishes core (buried, low SASA) from surface (exposed, high SASA) residues; total SASA is a whole-molecule size measure.

Q: What do the diagnostic plots show?
A: Plot images: a contact map (which residues are close in 3D, as an N×N binary image), a Ramachandran scatter (backbone torsion angles, revealing secondary-structure composition at a glance), and — for AlphaFold structures — a PAE heatmap (pairwise prediction confidence).

Q: What known structures does this most resemble?
A: The Foldseek neighbor list gives the closest experimentally determined structures in the PDB, ranked by structural alignment. TM-score near 1 means near-identical fold; near 0.3 means only rough topology match. This is how one finds what a novel AlphaFold prediction most resembles in the solved-structure universe.

Q: Are the domains correctly placed relative to each other?
A: Predicted aligned error is AlphaFold's pairwise confidence. Unlike pLDDT (per-residue), PAE is per-residue-pair and captures whether two parts of the structure are correctly placed relative to each other. Units are ångströms of expected positional error.

Q: What do the rendered images show?
A: Structure images are PyMOL renders from six orthogonal camera directions. Cartoon representation draws helices as coils and strands as arrows; sticks shows the backbone as bonds; surface shows the solvent-excluded envelope. Rainbow coloring maps sequence position to hue (blue→red, N→C); chain coloring assigns a distinct color per polypeptide.

Q: What are the backbone torsion angles?
A: φ (phi) and ψ (psi) are the two rotatable backbone dihedrals per residue: φ is the C(i-1)–N–Cα–C torsion, ψ is the N–Cα–C–N(i+1) torsion, both in degrees on (−180°, 180°]. α-helical residues cluster near (−60°, −45°); β-strand residues near (−120°, +130°). A Ramachandran plot is simply a scatter of (φ, ψ) for every residue.